Protein AF-A0A932DZ98-F1 (afdb_monomer_lite)

Structure (mmCIF, N/CA/C/O backbone):
data_AF-A0A932DZ98-F1
#
_entry.id   AF-A0A932DZ98-F1
#
loop_
_atom_site.group_PDB
_atom_site.id
_atom_site.type_symbol
_atom_site.label_atom_id
_atom_site.label_alt_id
_atom_site.label_comp_id
_atom_site.label_asym_id
_atom_site.label_entity_id
_atom_site.label_seq_id
_atom_site.pdbx_PDB_ins_code
_atom_site.Cartn_x
_atom_site.Cartn_y
_atom_site.Cartn_z
_atom_site.occupancy
_atom_site.B_iso_or_equiv
_atom_site.auth_seq_id
_atom_site.auth_comp_id
_atom_site.auth_asym_id
_atom_site.auth_atom_id
_atom_site.pdbx_PDB_model_num
ATOM 1 N N . MET A 1 1 ? -4.186 20.242 -14.642 1.00 55.38 1 MET A N 1
ATOM 2 C CA . MET A 1 1 ? -4.929 19.102 -14.067 1.00 55.38 1 MET A CA 1
ATOM 3 C C . MET A 1 1 ? -5.290 19.454 -12.633 1.00 55.38 1 MET A C 1
ATOM 5 O O . MET A 1 1 ? -4.523 20.169 -12.002 1.00 55.38 1 MET A O 1
ATOM 9 N N . VAL A 1 2 ? -6.478 19.075 -12.156 1.00 59.44 2 VAL A N 1
ATOM 10 C CA . VAL A 1 2 ? -6.913 19.360 -10.776 1.00 59.44 2 VAL A CA 1
ATOM 11 C C . VAL A 1 2 ? -6.558 18.141 -9.935 1.00 59.44 2 VAL A C 1
ATOM 13 O O . VAL A 1 2 ? -7.078 17.061 -10.200 1.00 59.44 2 VAL A O 1
ATOM 16 N N . ALA A 1 3 ? -5.660 18.300 -8.962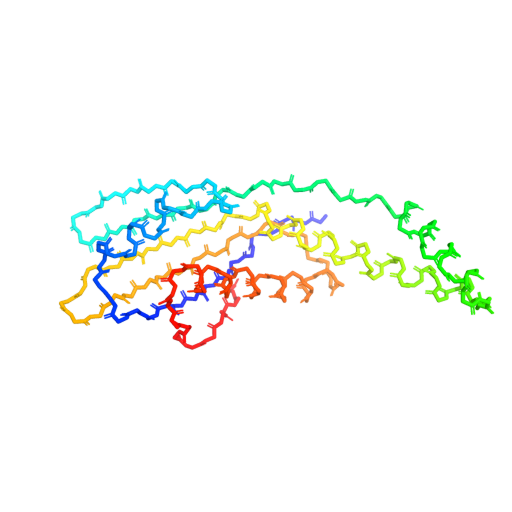 1.00 69.75 3 ALA A N 1
ATOM 17 C CA . ALA A 1 3 ? -5.375 17.243 -7.998 1.00 69.75 3 ALA A CA 1
ATOM 18 C C . ALA A 1 3 ? -6.657 16.921 -7.219 1.00 69.75 3 ALA A C 1
ATOM 20 O O . ALA A 1 3 ? -7.321 17.831 -6.712 1.00 69.75 3 ALA A O 1
ATOM 21 N N . LYS A 1 4 ? -7.012 15.638 -7.136 1.00 81.81 4 LYS A N 1
ATOM 22 C CA . LYS A 1 4 ? -8.142 15.170 -6.334 1.00 81.81 4 LYS A CA 1
ATOM 23 C C . LYS A 1 4 ? -7.631 14.293 -5.204 1.00 81.81 4 LYS A C 1
ATOM 25 O O . LYS A 1 4 ? -6.626 13.591 -5.328 1.00 81.81 4 LYS A O 1
ATOM 30 N N . TYR A 1 5 ? -8.338 14.363 -4.085 1.00 86.62 5 TYR A N 1
ATOM 31 C CA . TYR A 1 5 ? -8.145 13.412 -3.007 1.00 86.62 5 TYR A CA 1
ATOM 32 C C . TYR A 1 5 ? -8.886 12.136 -3.359 1.00 86.62 5 TYR A C 1
ATOM 34 O O . TYR A 1 5 ? -10.079 12.177 -3.654 1.00 86.62 5 TYR A O 1
ATOM 42 N N . GLN A 1 6 ? -8.164 11.025 -3.320 1.00 92.00 6 GLN A N 1
ATOM 43 C CA . GLN A 1 6 ? -8.731 9.702 -3.479 1.00 92.00 6 GLN A CA 1
ATOM 44 C C . GLN A 1 6 ? -8.698 8.995 -2.127 1.00 92.00 6 GLN A C 1
ATOM 46 O O . GLN A 1 6 ? -7.640 8.866 -1.507 1.00 92.00 6 GLN A O 1
ATOM 51 N N . GLU A 1 7 ? -9.865 8.550 -1.668 1.00 94.69 7 GLU A N 1
ATOM 52 C CA . GLU A 1 7 ? -9.998 7.815 -0.414 1.00 94.69 7 GLU A CA 1
ATOM 53 C C . GLU A 1 7 ? -10.138 6.315 -0.668 1.00 94.69 7 GLU A C 1
ATOM 55 O O . GLU A 1 7 ? -10.876 5.886 -1.558 1.00 94.69 7 GLU A O 1
ATOM 60 N N . TYR A 1 8 ? -9.466 5.526 0.168 1.00 96.12 8 TYR A N 1
ATOM 61 C CA . TYR A 1 8 ? -9.605 4.078 0.253 1.00 96.12 8 TYR A CA 1
ATOM 62 C C . TYR A 1 8 ? -9.982 3.704 1.676 1.00 96.12 8 TYR A C 1
ATOM 64 O O . TYR A 1 8 ? -9.335 4.142 2.632 1.00 96.12 8 TYR A O 1
ATOM 72 N N . LYS A 1 9 ? -11.022 2.887 1.829 1.00 96.88 9 LYS A N 1
ATOM 73 C CA . LYS A 1 9 ? -11.530 2.463 3.135 1.00 96.88 9 LYS A CA 1
ATOM 74 C C . LYS A 1 9 ? -11.559 0.951 3.243 1.00 96.88 9 LYS A C 1
ATOM 76 O O . LYS A 1 9 ? -11.895 0.252 2.290 1.00 96.88 9 LYS A O 1
ATOM 81 N N . ALA A 1 10 ? -11.235 0.460 4.431 1.00 97.50 10 ALA A N 1
ATOM 82 C CA . ALA A 1 10 ? -11.304 -0.951 4.770 1.00 97.50 10 ALA A CA 1
ATOM 83 C C . ALA A 1 10 ? -11.743 -1.137 6.221 1.00 97.50 10 ALA A C 1
ATOM 85 O O . ALA A 1 10 ? -11.482 -0.291 7.078 1.00 97.50 10 ALA A O 1
ATOM 86 N N . SER A 1 11 ? -12.390 -2.266 6.497 1.00 96.00 11 SER A N 1
ATOM 87 C CA . SER A 1 11 ? -12.660 -2.715 7.863 1.00 96.00 11 SER A CA 1
ATOM 88 C C . SER A 1 11 ? -11.774 -3.913 8.169 1.00 96.00 11 SER A C 1
ATOM 90 O O . SER A 1 11 ? -11.619 -4.800 7.333 1.00 96.00 11 SER A O 1
ATOM 92 N N . LEU A 1 12 ? -11.180 -3.930 9.356 1.00 95.25 12 LEU A N 1
ATOM 93 C CA . LEU A 1 12 ? -10.369 -5.028 9.860 1.00 95.25 12 LEU A CA 1
ATOM 94 C C . LEU A 1 12 ? -11.046 -5.635 11.086 1.00 95.25 12 LEU A C 1
ATOM 96 O O . LEU A 1 12 ? -11.555 -4.906 11.942 1.00 95.25 12 LEU A O 1
ATOM 100 N N . LYS A 1 13 ? -11.005 -6.962 11.192 1.00 93.62 13 LYS A N 1
ATOM 101 C CA . LYS A 1 13 ? -11.494 -7.731 12.338 1.00 93.62 13 LYS A CA 1
ATOM 102 C C . LYS A 1 13 ? -10.344 -8.429 13.043 1.00 93.62 13 LYS A C 1
ATOM 104 O O . LYS A 1 13 ? -9.521 -9.100 12.423 1.00 93.62 13 LYS A O 1
ATOM 109 N N . GLY A 1 14 ? -10.310 -8.264 14.353 1.00 91.81 14 GLY A N 1
ATOM 110 C CA . GLY A 1 14 ? -9.324 -8.839 15.241 1.00 91.81 14 GLY A CA 1
ATOM 111 C C . GLY A 1 14 ? -9.982 -9.635 16.360 1.00 91.81 14 GLY A C 1
ATOM 112 O O . GLY A 1 14 ? -11.004 -9.219 16.897 1.00 91.81 14 GLY A O 1
ATOM 113 N N . VAL A 1 15 ? -9.367 -10.762 16.716 1.00 91.38 15 VAL A N 1
ATOM 114 C CA . VAL A 1 15 ? -9.825 -11.661 17.791 1.00 91.38 15 VAL A CA 1
ATOM 115 C C . VAL A 1 15 ? -9.190 -11.349 19.150 1.00 91.38 15 VAL A C 1
ATOM 117 O O . VAL A 1 15 ? -9.494 -12.007 20.137 1.00 91.38 15 VAL A O 1
ATOM 120 N N . ASN A 1 16 ? -8.263 -10.387 19.205 1.00 90.38 16 ASN A N 1
ATOM 121 C CA . ASN A 1 16 ? -7.593 -9.986 20.444 1.00 90.38 16 ASN A CA 1
ATOM 122 C C . ASN A 1 16 ? -8.225 -8.716 21.033 1.00 90.38 16 ASN A C 1
ATOM 124 O O . ASN A 1 16 ? -9.045 -8.048 20.394 1.00 90.38 16 ASN A O 1
ATOM 128 N N . SER A 1 17 ? -7.818 -8.369 22.255 1.00 88.31 17 SER A N 1
ATOM 129 C CA . SER A 1 17 ? -8.254 -7.135 22.907 1.00 88.31 17 SER A CA 1
ATOM 130 C C . SER A 1 17 ? -7.641 -5.896 22.251 1.00 88.31 17 SER A C 1
ATOM 132 O O . SER A 1 17 ? -6.630 -5.968 21.545 1.00 88.31 17 SER A O 1
ATOM 134 N N . VAL A 1 18 ? -8.221 -4.730 22.522 1.00 87.88 18 VAL A N 1
ATOM 135 C CA . VAL A 1 18 ? -7.690 -3.457 22.025 1.00 87.88 18 VAL A CA 1
ATOM 136 C C . VAL A 1 18 ? -6.282 -3.197 22.571 1.00 87.88 18 VAL A C 1
ATOM 138 O O . VAL A 1 18 ? -5.414 -2.765 21.819 1.00 87.88 18 VAL A O 1
ATOM 141 N N . GLU A 1 19 ? -6.007 -3.534 23.832 1.00 87.81 19 GLU A N 1
ATOM 142 C CA . GLU A 1 19 ? -4.692 -3.367 24.470 1.00 87.81 19 GLU A CA 1
ATOM 143 C C . GLU A 1 19 ? -3.596 -4.161 23.750 1.00 87.81 19 GLU A C 1
ATOM 145 O O . GLU A 1 19 ? -2.478 -3.666 23.586 1.00 87.81 19 GLU A O 1
ATOM 150 N N . TYR A 1 20 ? -3.917 -5.366 23.264 1.00 90.88 20 TYR A N 1
ATOM 151 C CA . TYR A 1 20 ? -3.003 -6.143 22.427 1.00 90.88 20 TYR A CA 1
ATOM 152 C C . TYR A 1 20 ? -2.621 -5.368 21.158 1.00 90.88 20 TYR A C 1
ATOM 154 O O . TYR A 1 20 ? -1.438 -5.274 20.819 1.00 90.88 20 TYR A O 1
ATOM 162 N N . TYR A 1 21 ? -3.607 -4.784 20.472 1.00 91.12 21 TYR A N 1
ATOM 163 C CA . TYR A 1 21 ? -3.376 -4.037 19.236 1.00 91.12 21 TYR A CA 1
ATOM 164 C C . TYR A 1 21 ? -2.656 -2.703 19.474 1.00 91.12 21 TYR A C 1
ATOM 166 O O . TYR A 1 21 ? -1.802 -2.335 18.670 1.00 91.12 21 TYR A O 1
ATOM 174 N N . ILE A 1 22 ? -2.905 -2.021 20.598 1.00 89.25 22 ILE A N 1
ATOM 175 C CA . ILE A 1 22 ? -2.113 -0.850 21.017 1.00 89.25 22 ILE A CA 1
ATOM 176 C C . ILE A 1 22 ? -0.639 -1.234 21.144 1.00 89.25 22 ILE A C 1
ATOM 178 O O . ILE A 1 22 ? 0.223 -0.570 20.574 1.00 89.25 22 ILE A O 1
ATOM 182 N N . ASN A 1 23 ? -0.341 -2.320 21.861 1.00 90.69 23 ASN A N 1
ATOM 183 C CA . ASN A 1 23 ? 1.037 -2.757 22.064 1.00 90.69 23 ASN A CA 1
ATOM 184 C C . ASN A 1 23 ? 1.701 -3.152 20.730 1.00 90.69 23 ASN A C 1
ATOM 186 O O . ASN A 1 23 ? 2.861 -2.828 20.472 1.00 90.69 23 ASN A O 1
ATOM 190 N N . LYS A 1 24 ? 0.945 -3.781 19.818 1.00 91.75 24 LYS A N 1
ATOM 191 C CA . LYS A 1 24 ? 1.403 -4.040 18.444 1.00 91.75 24 LYS A CA 1
ATOM 192 C C . LYS A 1 24 ? 1.747 -2.761 17.683 1.00 91.75 24 LYS A C 1
ATOM 194 O O . LYS A 1 24 ? 2.802 -2.716 17.062 1.00 91.75 24 LYS A O 1
ATOM 199 N N . LEU A 1 25 ? 0.908 -1.728 17.758 1.00 90.62 25 LEU A N 1
ATOM 200 C CA . LEU A 1 25 ? 1.193 -0.430 17.138 1.00 90.62 25 LEU A CA 1
ATOM 201 C C . LEU A 1 25 ? 2.430 0.237 17.757 1.00 90.62 25 LEU A C 1
ATOM 203 O O . LEU A 1 25 ? 3.276 0.742 17.030 1.00 90.62 25 LEU A O 1
ATOM 207 N N . GLN A 1 26 ? 2.591 0.191 19.081 1.00 88.94 26 GLN A N 1
ATOM 208 C CA . GLN A 1 26 ? 3.745 0.786 19.775 1.00 88.94 26 GLN A CA 1
ATOM 209 C C . GLN A 1 26 ? 5.074 0.094 19.462 1.00 88.94 26 GLN A C 1
ATOM 211 O O . GLN A 1 26 ? 6.127 0.725 19.516 1.00 88.94 26 GLN A O 1
ATOM 216 N N . THR A 1 27 ? 5.032 -1.203 19.155 1.00 89.44 27 THR A N 1
ATOM 217 C CA . THR A 1 27 ? 6.218 -2.014 18.839 1.00 89.44 27 THR A CA 1
ATOM 218 C C . THR A 1 27 ? 6.490 -2.127 17.339 1.00 89.44 27 THR A C 1
ATOM 220 O O . THR A 1 27 ? 7.474 -2.752 16.937 1.00 89.44 27 THR A O 1
ATOM 223 N N . TYR A 1 28 ? 5.652 -1.520 16.496 1.00 87.88 28 TYR A N 1
ATOM 224 C CA . TYR A 1 28 ? 5.828 -1.539 15.053 1.00 87.88 28 TYR A CA 1
ATOM 225 C C . TYR A 1 28 ? 6.956 -0.591 14.628 1.00 87.88 28 TYR A C 1
ATOM 227 O O . TYR A 1 28 ? 6.868 0.622 14.788 1.00 87.88 28 TYR A O 1
ATOM 235 N N . SER A 1 29 ? 8.028 -1.150 14.066 1.00 84.88 29 SER A N 1
ATOM 236 C CA . SER A 1 29 ? 9.227 -0.399 13.671 1.00 84.88 29 SER A CA 1
ATOM 237 C C . SER A 1 29 ? 9.213 0.103 12.225 1.00 84.88 29 SER A C 1
ATOM 239 O O . SER A 1 29 ? 10.098 0.866 11.843 1.00 84.88 29 SER A O 1
ATOM 241 N N . GLY A 1 30 ? 8.241 -0.322 11.412 1.00 83.56 30 GLY A N 1
ATOM 242 C CA . GLY A 1 30 ? 8.170 0.046 9.993 1.00 83.56 30 GLY A CA 1
ATOM 243 C C . GLY A 1 30 ? 7.780 1.506 9.752 1.00 83.56 30 GLY A C 1
ATOM 244 O O . GLY A 1 30 ? 8.104 2.057 8.702 1.00 83.56 30 GLY A O 1
ATOM 245 N N . SER A 1 31 ? 7.133 2.133 10.735 1.00 86.75 31 SER A N 1
ATOM 246 C CA . SER A 1 31 ? 6.541 3.465 10.613 1.00 86.75 31 SER A CA 1
ATOM 247 C C . SER A 1 31 ? 6.545 4.183 11.949 1.00 86.75 31 SER A C 1
ATOM 249 O O . SER A 1 31 ? 6.466 3.559 13.007 1.00 86.75 31 SER A O 1
ATOM 251 N N . LYS A 1 32 ? 6.536 5.514 11.911 1.00 90.50 32 LYS A N 1
ATOM 252 C CA . LYS A 1 32 ? 6.163 6.301 13.084 1.00 90.50 32 LYS A CA 1
ATOM 253 C C . LYS A 1 32 ? 4.644 6.262 13.215 1.00 90.50 32 LYS A C 1
ATOM 255 O O . LYS A 1 32 ? 3.944 6.607 12.269 1.00 90.50 32 LYS A O 1
ATOM 260 N N . ILE A 1 33 ? 4.136 5.888 14.384 1.00 92.62 33 ILE A N 1
ATOM 261 C CA . ILE A 1 33 ? 2.695 5.850 14.641 1.00 92.62 33 ILE A CA 1
ATOM 262 C C . ILE A 1 33 ? 2.334 6.901 15.690 1.00 92.62 33 ILE A C 1
ATOM 264 O O . ILE A 1 33 ? 2.899 6.925 16.783 1.00 92.62 33 ILE A O 1
ATOM 268 N N . ILE A 1 34 ? 1.398 7.784 15.345 1.00 93.06 34 ILE A N 1
ATOM 269 C CA . ILE A 1 34 ? 0.762 8.716 16.284 1.00 93.06 34 ILE A CA 1
ATOM 270 C C . ILE A 1 34 ? -0.531 8.061 16.751 1.00 93.06 34 ILE A C 1
ATOM 272 O O . ILE A 1 34 ? -1.283 7.562 15.918 1.00 93.06 34 ILE A O 1
ATOM 276 N N . MET A 1 35 ? -0.784 8.050 18.059 1.00 93.44 35 MET A N 1
ATOM 277 C CA . MET A 1 35 ? -2.010 7.495 18.631 1.00 93.44 35 MET A CA 1
ATOM 278 C C . MET A 1 35 ? -2.664 8.487 19.578 1.00 93.44 35 MET A C 1
ATOM 280 O O . MET A 1 35 ? -1.982 9.130 20.376 1.00 93.44 35 MET A O 1
ATOM 284 N N . GLU A 1 36 ? -3.988 8.534 19.531 1.00 92.25 36 GLU A N 1
ATOM 285 C CA . GLU A 1 36 ? -4.826 9.317 20.429 1.00 92.25 36 GLU A CA 1
ATOM 286 C C . GLU A 1 36 ? -5.876 8.384 21.035 1.00 92.25 36 GLU A C 1
ATOM 288 O O . GLU A 1 36 ? -6.641 7.728 20.321 1.00 92.25 36 GLU A O 1
ATOM 293 N N . ASN A 1 37 ? -5.874 8.289 22.364 1.00 86.81 37 ASN A N 1
ATOM 294 C CA . ASN A 1 37 ? -6.847 7.494 23.101 1.00 86.81 37 ASN A CA 1
ATOM 295 C C . ASN A 1 37 ? -8.074 8.355 23.405 1.00 86.81 37 ASN A C 1
ATOM 297 O O . ASN A 1 37 ? -7.959 9.383 24.070 1.00 86.81 37 ASN A O 1
ATOM 301 N N . GLU A 1 38 ? -9.237 7.894 22.966 1.00 85.62 38 GLU A N 1
ATOM 302 C CA . GLU A 1 38 ? -10.543 8.427 23.343 1.00 85.62 38 GLU A CA 1
ATOM 303 C C . GLU A 1 38 ? -11.265 7.409 24.247 1.00 85.62 38 GLU A C 1
ATOM 305 O O . GLU A 1 38 ? -10.809 6.276 24.436 1.00 85.62 38 GLU A O 1
ATOM 310 N N . GLU A 1 39 ? -12.392 7.812 24.836 1.00 80.81 39 GLU A N 1
ATOM 311 C CA . GLU A 1 39 ? -13.131 7.022 25.834 1.00 80.81 39 GLU A CA 1
ATOM 312 C C . GLU A 1 39 ? -13.460 5.603 25.306 1.00 80.81 39 GLU A C 1
ATOM 314 O O . GLU A 1 39 ? -13.037 4.593 25.888 1.00 80.81 39 GLU A O 1
ATOM 319 N N . ASP A 1 40 ? -14.036 5.530 24.100 1.00 83.69 40 ASP A N 1
ATOM 320 C CA . ASP A 1 40 ? -14.524 4.284 23.482 1.00 83.69 40 ASP A CA 1
ATOM 321 C C . ASP A 1 40 ? -13.707 3.801 22.274 1.00 83.69 40 ASP A C 1
ATOM 323 O O . ASP A 1 40 ? -13.992 2.753 21.676 1.00 83.69 40 ASP A O 1
ATOM 327 N N . CYS A 1 41 ? -12.698 4.566 21.859 1.00 87.31 41 CYS A N 1
ATOM 328 C CA . CYS A 1 41 ? -11.941 4.254 20.657 1.00 87.31 41 CYS A CA 1
ATOM 329 C C . CYS A 1 41 ? -10.504 4.763 20.697 1.00 87.31 41 CYS A C 1
ATOM 331 O O . CYS A 1 41 ? -10.111 5.547 21.555 1.00 87.31 41 CYS A O 1
ATOM 333 N N . ILE A 1 42 ? -9.710 4.277 19.751 1.00 91.00 42 ILE A N 1
ATOM 334 C CA . ILE A 1 42 ? -8.319 4.670 19.570 1.00 91.00 42 ILE A CA 1
ATOM 335 C C . ILE A 1 42 ? -8.154 5.108 18.133 1.00 91.00 42 ILE A C 1
ATOM 337 O O . ILE A 1 42 ? -8.424 4.336 17.205 1.00 91.00 42 ILE A O 1
ATOM 341 N N . ARG A 1 43 ? -7.700 6.344 17.960 1.00 94.31 43 ARG A N 1
ATOM 342 C CA . ARG A 1 43 ? -7.257 6.853 16.668 1.00 94.31 43 ARG A CA 1
ATOM 343 C C . ARG A 1 43 ? -5.774 6.599 16.530 1.00 94.31 43 ARG A C 1
ATOM 345 O O . ARG A 1 43 ? -5.014 6.778 17.478 1.00 94.31 43 ARG A O 1
ATOM 352 N N . PHE A 1 44 ? -5.364 6.200 15.340 1.00 94.25 44 PHE A N 1
ATOM 353 C CA . PHE A 1 44 ? -3.956 6.081 15.006 1.00 94.25 44 PHE A CA 1
ATOM 354 C C . PHE A 1 44 ? -3.695 6.555 13.586 1.00 94.25 44 PHE A C 1
ATOM 356 O O . PHE A 1 44 ? -4.559 6.470 12.713 1.00 94.25 44 PHE A O 1
ATOM 363 N N . GLN A 1 45 ? -2.481 7.037 13.358 1.00 94.94 45 GLN A N 1
ATOM 364 C CA . GLN A 1 45 ? -2.002 7.470 12.056 1.00 94.94 45 GLN A CA 1
ATOM 365 C C . GLN A 1 45 ? -0.593 6.933 11.824 1.00 94.94 45 GLN A C 1
ATOM 367 O O . GLN A 1 45 ? 0.276 7.076 12.685 1.00 94.94 45 GLN A O 1
ATOM 372 N N . PHE A 1 46 ? -0.379 6.342 10.651 1.00 92.88 46 PHE A N 1
ATOM 373 C CA . PHE A 1 46 ? 0.929 5.903 10.182 1.00 92.88 46 PHE A CA 1
ATOM 374 C C . PHE A 1 46 ? 1.622 7.050 9.445 1.00 92.88 46 PHE A C 1
ATOM 3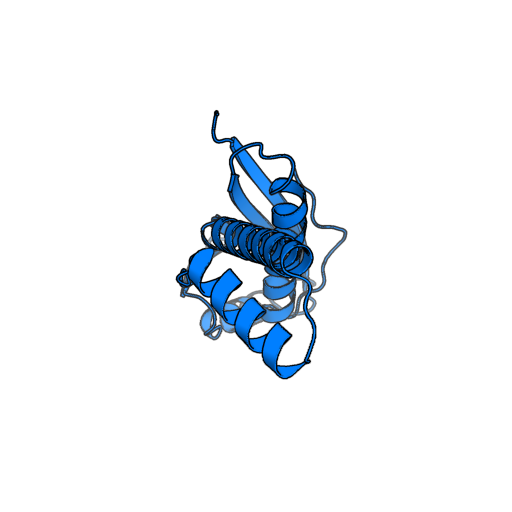76 O O . PHE A 1 46 ? 1.033 7.707 8.584 1.00 92.88 46 PHE A O 1
ATOM 383 N N . ILE A 1 47 ? 2.881 7.283 9.799 1.00 88.38 47 ILE A N 1
ATOM 384 C CA . ILE A 1 47 ? 3.798 8.190 9.118 1.00 88.38 47 ILE A CA 1
ATOM 385 C C . ILE A 1 47 ? 4.987 7.352 8.669 1.00 88.38 47 ILE A C 1
ATOM 387 O O . ILE A 1 47 ? 5.830 6.949 9.479 1.00 88.38 47 ILE A O 1
ATOM 391 N N . ASP A 1 48 ? 5.040 7.103 7.368 1.00 84.38 48 ASP A N 1
ATOM 392 C CA . ASP A 1 48 ? 6.049 6.243 6.769 1.00 84.38 48 ASP A CA 1
ATOM 393 C C . ASP A 1 48 ? 7.234 7.066 6.266 1.00 84.38 48 ASP A C 1
ATOM 395 O O . ASP A 1 48 ? 7.068 8.217 5.848 1.00 84.38 48 ASP A O 1
ATOM 399 N N . PRO A 1 49 ? 8.449 6.498 6.286 1.00 82.25 49 PRO A N 1
ATOM 400 C CA . PRO A 1 49 ? 9.579 7.130 5.632 1.00 82.25 49 PRO A CA 1
ATOM 401 C C . PRO A 1 49 ? 9.340 7.187 4.117 1.00 82.25 49 PRO A C 1
ATOM 403 O O . PRO A 1 49 ? 9.110 6.164 3.470 1.00 82.25 49 PRO A O 1
ATOM 406 N N . ILE A 1 50 ? 9.450 8.383 3.538 1.00 80.06 50 ILE A N 1
ATOM 407 C CA . ILE A 1 50 ? 9.379 8.567 2.086 1.00 80.06 50 ILE A CA 1
ATOM 408 C C . ILE A 1 50 ? 10.716 8.124 1.490 1.00 80.06 50 ILE A C 1
ATOM 410 O O . ILE A 1 50 ? 11.770 8.691 1.791 1.00 80.06 50 ILE A O 1
ATOM 414 N N . LYS A 1 51 ? 10.683 7.086 0.652 1.00 78.62 51 LYS A N 1
ATOM 415 C CA . LYS A 1 51 ? 11.860 6.622 -0.087 1.00 78.62 51 LYS A CA 1
ATOM 416 C C . LYS A 1 51 ? 12.069 7.499 -1.318 1.00 78.62 51 LYS A C 1
ATOM 418 O O . LYS A 1 51 ? 11.113 7.845 -2.005 1.00 78.62 51 LYS A O 1
ATOM 423 N N . LYS A 1 52 ? 13.329 7.820 -1.619 1.00 82.69 52 LYS A N 1
ATOM 424 C CA . LYS A 1 52 ? 13.689 8.465 -2.885 1.00 82.69 52 LYS A CA 1
ATOM 425 C C . LYS A 1 52 ? 13.464 7.469 -4.024 1.00 82.69 52 LYS A C 1
ATOM 427 O O . LYS A 1 52 ? 14.013 6.368 -3.977 1.00 82.69 52 LYS A O 1
ATOM 432 N N . ILE A 1 53 ? 12.693 7.870 -5.028 1.00 87.94 53 ILE A N 1
ATOM 433 C CA . ILE A 1 53 ? 12.535 7.099 -6.261 1.00 87.94 53 ILE A CA 1
ATOM 434 C C . ILE A 1 53 ? 13.721 7.356 -7.210 1.00 87.94 53 ILE A C 1
ATOM 436 O O . ILE A 1 53 ? 14.197 8.498 -7.274 1.00 87.94 53 ILE A O 1
ATOM 440 N N . PRO A 1 54 ? 14.232 6.324 -7.906 1.00 89.69 54 PRO A N 1
ATOM 441 C CA . PRO A 1 54 ? 15.187 6.505 -8.997 1.00 89.69 54 PRO A CA 1
ATOM 442 C C . PRO A 1 54 ? 14.564 7.335 -10.122 1.00 89.69 54 PRO A C 1
ATOM 444 O O . PRO A 1 54 ? 13.348 7.287 -10.324 1.00 89.69 54 PRO A O 1
ATOM 447 N N . ASP A 1 55 ? 15.379 8.081 -10.864 1.00 91.88 55 ASP A N 1
ATOM 448 C CA . ASP A 1 55 ? 14.880 8.740 -12.072 1.00 91.88 55 ASP A CA 1
ATOM 449 C C . ASP A 1 55 ? 14.762 7.750 -13.250 1.00 91.88 55 ASP A C 1
ATOM 451 O O . ASP A 1 55 ? 15.342 6.661 -13.244 1.00 91.88 55 ASP A O 1
ATOM 455 N N . LEU A 1 56 ? 13.994 8.117 -14.282 1.00 93.31 56 LEU A N 1
ATOM 456 C CA . LEU A 1 56 ? 13.763 7.247 -15.443 1.00 93.31 56 LEU A CA 1
ATOM 457 C C . LEU A 1 56 ? 15.072 6.855 -16.148 1.00 93.31 56 LEU A C 1
ATOM 459 O O . LEU A 1 56 ? 15.183 5.742 -16.654 1.00 93.31 56 LEU A O 1
ATOM 463 N N . SER A 1 57 ? 16.070 7.739 -16.164 1.00 94.25 57 SER A N 1
ATOM 464 C CA . SER A 1 57 ? 17.345 7.479 -16.834 1.00 94.25 57 SER A CA 1
ATOM 465 C C . SER A 1 57 ? 18.207 6.471 -16.071 1.00 94.25 57 SER A C 1
ATOM 467 O O . SER A 1 57 ? 18.856 5.623 -16.687 1.00 94.25 57 SER A O 1
ATOM 469 N N . GLU A 1 58 ? 18.163 6.504 -14.736 1.00 94.00 58 GLU A N 1
ATOM 470 C CA . GLU A 1 58 ? 18.764 5.499 -13.860 1.00 94.00 58 GLU A CA 1
ATOM 471 C C . GLU A 1 58 ? 18.108 4.130 -14.099 1.00 94.00 58 GLU A C 1
ATOM 473 O O . GLU A 1 58 ? 18.810 3.137 -14.311 1.00 94.00 58 GLU A O 1
ATOM 478 N N . ILE A 1 59 ? 16.772 4.088 -14.175 1.00 94.88 59 ILE A N 1
ATOM 479 C CA . ILE A 1 59 ? 16.004 2.863 -14.457 1.00 94.88 59 ILE A CA 1
ATOM 480 C C . IL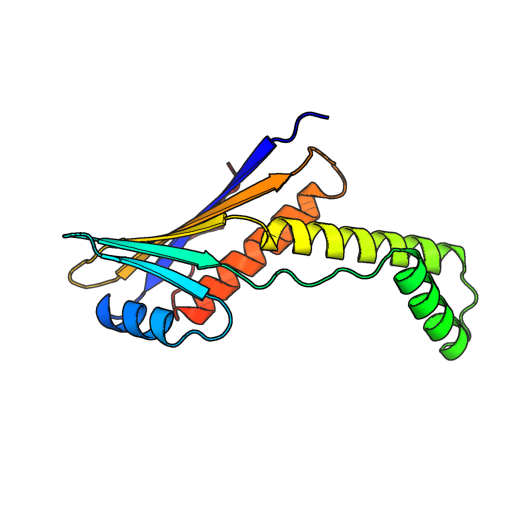E A 1 59 ? 16.354 2.301 -15.847 1.00 94.88 59 ILE A C 1
ATOM 482 O O . ILE A 1 59 ? 16.676 1.117 -15.976 1.00 94.88 59 ILE A O 1
ATOM 486 N N . GLU A 1 60 ? 16.336 3.134 -16.893 1.00 95.12 60 GLU A N 1
ATOM 487 C CA . GLU A 1 60 ? 16.692 2.727 -18.260 1.00 95.12 60 GLU A CA 1
ATOM 488 C C . GLU A 1 60 ? 18.129 2.201 -18.349 1.00 95.12 60 GLU A C 1
ATOM 490 O O . GLU A 1 60 ? 18.387 1.193 -19.019 1.00 95.12 60 GLU A O 1
ATOM 495 N N . SER A 1 61 ? 19.072 2.855 -17.666 1.00 94.94 61 SER A N 1
ATOM 496 C CA . SER A 1 61 ? 20.478 2.446 -1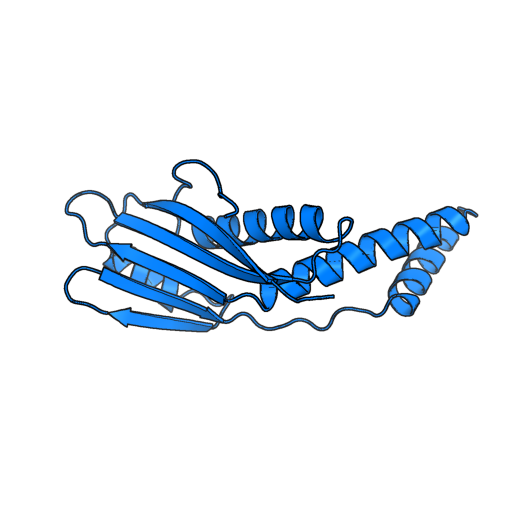7.615 1.00 94.94 61 SER A CA 1
ATOM 497 C C . SER A 1 61 ? 20.635 1.057 -16.987 1.00 94.94 61 SER A C 1
ATOM 499 O O . SER A 1 61 ? 21.306 0.184 -17.555 1.00 94.94 61 SER A O 1
ATOM 501 N N . ASP A 1 62 ? 19.955 0.809 -15.866 1.00 93.94 62 ASP A N 1
ATOM 502 C CA . ASP A 1 62 ? 19.988 -0.474 -15.165 1.00 93.94 62 ASP A CA 1
ATOM 503 C C . ASP A 1 62 ? 19.397 -1.614 -16.004 1.00 93.94 62 ASP A C 1
ATOM 505 O O . ASP A 1 62 ? 19.990 -2.697 -16.104 1.00 93.94 62 ASP A O 1
ATOM 509 N N . ILE A 1 63 ? 18.260 -1.377 -16.661 1.00 94.38 63 ILE A N 1
ATOM 510 C CA . ILE A 1 63 ? 17.633 -2.371 -17.543 1.00 94.38 63 ILE A CA 1
ATOM 511 C C . ILE A 1 63 ? 18.505 -2.605 -18.781 1.00 94.38 63 ILE A C 1
ATOM 513 O O . ILE A 1 63 ? 18.718 -3.754 -19.169 1.00 94.38 63 ILE A O 1
ATOM 517 N N . THR A 1 64 ? 19.083 -1.551 -19.366 1.00 94.81 64 THR A N 1
ATOM 518 C CA . THR A 1 64 ? 20.011 -1.663 -20.503 1.00 94.81 64 THR A CA 1
ATOM 519 C C . THR A 1 64 ? 21.202 -2.549 -20.154 1.00 94.81 64 THR A C 1
ATOM 521 O O . THR A 1 64 ? 21.590 -3.414 -20.944 1.00 94.81 64 THR A O 1
ATOM 524 N N . LYS A 1 65 ? 21.785 -2.362 -18.964 1.00 93.38 65 LYS A N 1
ATOM 525 C CA . LYS A 1 65 ? 22.889 -3.192 -18.477 1.00 93.38 65 LYS A CA 1
ATOM 526 C C . LYS A 1 65 ? 22.470 -4.659 -18.369 1.00 93.38 65 LYS A C 1
ATOM 528 O O . LYS A 1 65 ? 23.136 -5.516 -18.944 1.00 93.38 65 LYS A O 1
ATOM 533 N N . ARG A 1 66 ? 21.323 -4.942 -17.742 1.00 91.38 66 ARG A N 1
ATOM 534 C CA . ARG A 1 66 ? 20.789 -6.311 -17.623 1.00 91.38 66 ARG A CA 1
ATOM 535 C C . ARG A 1 66 ? 20.475 -6.945 -18.980 1.00 91.38 66 ARG A C 1
ATOM 537 O O . ARG A 1 66 ? 20.772 -8.116 -19.187 1.00 91.38 66 ARG A O 1
ATOM 544 N N . SER A 1 67 ? 19.923 -6.184 -19.924 1.00 92.81 67 SER A N 1
ATOM 545 C CA . SER A 1 67 ? 19.646 -6.664 -21.285 1.00 92.81 67 SER A CA 1
ATOM 546 C C . SER A 1 67 ? 20.930 -7.090 -21.998 1.00 92.81 67 SER A C 1
ATOM 548 O O . SER A 1 67 ? 20.963 -8.142 -22.638 1.00 92.81 67 SER A O 1
ATOM 550 N N . LYS A 1 68 ? 22.013 -6.312 -21.845 1.00 91.62 68 LYS A N 1
ATOM 551 C CA . LYS A 1 68 ? 23.338 -6.667 -22.377 1.00 91.62 68 LYS A CA 1
ATOM 552 C C . LYS A 1 68 ? 23.883 -7.942 -21.736 1.00 91.62 68 LYS A C 1
ATOM 554 O O . LYS A 1 68 ? 24.363 -8.809 -22.466 1.00 91.62 68 LYS A O 1
ATOM 559 N N . ASP A 1 69 ? 23.757 -8.083 -20.417 1.00 91.88 69 ASP A N 1
ATOM 560 C CA . ASP A 1 69 ? 24.191 -9.285 -19.688 1.00 91.88 69 ASP A CA 1
ATOM 561 C C . ASP A 1 69 ? 23.443 -10.544 -20.171 1.00 91.88 69 ASP A C 1
ATOM 563 O O . ASP A 1 69 ? 24.032 -11.618 -20.301 1.00 91.88 69 ASP A O 1
ATOM 567 N N . LEU A 1 70 ? 22.163 -10.398 -20.529 1.00 92.00 70 LEU A N 1
ATOM 568 C CA . LEU A 1 70 ? 21.317 -11.459 -21.089 1.00 92.00 70 LEU A CA 1
ATOM 569 C C . LEU A 1 70 ? 21.479 -11.662 -22.606 1.00 92.00 70 LEU A C 1
ATOM 571 O O . LEU A 1 70 ? 20.833 -12.540 -23.178 1.00 92.00 70 LEU A O 1
ATOM 575 N N . LYS A 1 71 ? 22.343 -10.882 -23.271 1.00 93.00 71 LYS A N 1
ATOM 576 C CA . LYS A 1 71 ? 22.518 -10.866 -24.737 1.00 93.00 71 LYS A CA 1
ATOM 577 C C . LYS A 1 71 ? 21.214 -10.598 -25.501 1.00 93.00 71 LYS A C 1
ATOM 579 O O . LYS A 1 71 ? 21.045 -11.050 -26.633 1.00 93.00 71 LYS A O 1
ATOM 584 N N . TRP A 1 72 ? 20.298 -9.849 -24.895 1.00 90.56 72 TRP A N 1
ATOM 585 C CA . TRP A 1 72 ? 19.090 -9.359 -25.544 1.00 90.56 72 TRP A CA 1
ATOM 586 C C . TRP A 1 72 ? 19.343 -7.972 -26.125 1.00 90.56 72 TRP A C 1
ATOM 588 O O . TRP A 1 72 ? 19.854 -7.080 -25.445 1.00 90.56 72 TRP A O 1
ATOM 598 N N . ASN A 1 73 ? 18.976 -7.790 -27.393 1.00 86.56 73 ASN A N 1
ATOM 599 C CA . ASN A 1 73 ? 19.044 -6.504 -28.077 1.00 86.56 73 ASN A CA 1
ATOM 600 C C . ASN A 1 73 ? 17.632 -6.057 -28.464 1.00 86.56 73 ASN A C 1
ATOM 602 O O . ASN A 1 73 ? 17.194 -6.271 -29.592 1.00 86.56 73 ASN A O 1
ATOM 606 N N . ALA A 1 74 ? 16.915 -5.488 -27.497 1.00 89.62 74 ALA A N 1
ATOM 607 C CA . ALA A 1 74 ? 15.546 -5.009 -27.662 1.00 89.62 74 ALA A CA 1
ATOM 608 C C . ALA A 1 74 ? 15.403 -3.610 -27.028 1.00 89.62 74 ALA A C 1
ATOM 610 O O . ALA A 1 74 ? 14.845 -3.487 -25.939 1.00 89.62 74 ALA A O 1
ATOM 611 N N . PRO A 1 75 ? 15.950 -2.553 -27.658 1.00 89.56 75 PRO A N 1
ATOM 612 C CA . PRO A 1 75 ? 15.969 -1.207 -27.079 1.00 89.56 75 PRO A CA 1
ATOM 613 C C . PRO A 1 75 ? 14.569 -0.635 -26.811 1.00 89.56 75 PRO A C 1
ATOM 615 O O . PRO A 1 75 ? 14.398 0.095 -25.839 1.00 89.56 75 PRO A O 1
ATOM 618 N N . ASP A 1 76 ? 13.570 -0.988 -27.622 1.00 93.50 76 ASP A N 1
ATOM 619 C CA . ASP A 1 76 ? 12.189 -0.534 -27.416 1.00 93.50 76 ASP A CA 1
ATOM 620 C C . ASP A 1 76 ? 11.562 -1.191 -26.179 1.00 93.50 76 ASP A C 1
ATOM 622 O O . ASP A 1 76 ? 11.020 -0.495 -25.326 1.00 93.50 76 ASP A O 1
ATOM 626 N N . LEU A 1 77 ? 11.767 -2.503 -25.997 1.00 92.38 77 LEU A N 1
ATOM 627 C CA . LEU A 1 77 ? 11.318 -3.224 -24.800 1.00 92.38 77 LEU A CA 1
ATOM 628 C C . LEU A 1 77 ? 11.966 -2.672 -23.522 1.00 92.38 77 LEU A C 1
ATOM 630 O O . LEU A 1 77 ? 11.317 -2.599 -22.482 1.00 92.38 77 LEU A O 1
ATOM 634 N N . VAL A 1 78 ? 13.243 -2.275 -23.591 1.00 93.44 78 VAL A N 1
ATOM 635 C CA . VAL A 1 78 ? 13.940 -1.636 -22.463 1.00 93.44 78 VAL A CA 1
ATOM 636 C C . VAL A 1 78 ? 13.238 -0.341 -22.058 1.00 93.44 78 VAL A C 1
ATOM 638 O O . VAL A 1 78 ? 12.984 -0.150 -20.871 1.00 93.44 78 VAL A O 1
ATOM 641 N N . LYS A 1 79 ? 12.901 0.521 -23.024 1.00 93.75 79 LYS A N 1
ATOM 642 C CA . LYS A 1 79 ? 12.208 1.791 -22.762 1.00 93.75 79 LYS A CA 1
ATOM 643 C C . LYS A 1 79 ? 10.809 1.574 -22.201 1.00 93.75 79 LYS A C 1
ATOM 645 O O . LYS A 1 79 ? 10.472 2.176 -21.189 1.00 93.75 79 LYS A O 1
ATOM 650 N N . GLU A 1 80 ? 10.022 0.693 -22.817 1.00 94.81 80 GLU A N 1
ATOM 651 C CA . GLU A 1 80 ? 8.672 0.358 -22.343 1.00 94.81 80 GLU A CA 1
ATOM 652 C C . GLU A 1 80 ? 8.714 -0.164 -20.901 1.00 94.81 80 GLU A C 1
ATOM 654 O O . GLU A 1 80 ? 8.036 0.365 -20.023 1.00 94.81 80 GLU A O 1
ATOM 659 N N . THR A 1 81 ? 9.615 -1.109 -20.616 1.00 94.50 81 THR A N 1
ATOM 660 C CA . THR A 1 81 ? 9.789 -1.653 -19.260 1.00 94.50 81 THR A CA 1
ATOM 661 C C . THR A 1 81 ? 10.237 -0.577 -18.267 1.00 94.50 81 THR A C 1
ATOM 663 O O . THR A 1 81 ? 9.786 -0.564 -17.122 1.00 94.50 81 THR A O 1
ATOM 666 N N . ALA A 1 82 ? 11.127 0.333 -18.673 1.00 95.56 82 ALA A N 1
ATOM 667 C CA . ALA A 1 82 ? 11.572 1.424 -17.813 1.00 95.56 82 ALA A CA 1
ATOM 668 C C . ALA A 1 82 ? 10.427 2.380 -17.465 1.00 95.56 82 ALA A C 1
ATOM 670 O O . ALA A 1 82 ? 10.305 2.795 -16.312 1.00 95.56 82 ALA A O 1
ATOM 671 N N . MET A 1 83 ? 9.569 2.692 -18.440 1.00 94.88 83 MET A N 1
ATOM 672 C CA . MET A 1 83 ? 8.378 3.511 -18.228 1.00 94.88 83 MET A CA 1
ATOM 673 C C . MET A 1 83 ? 7.397 2.840 -17.262 1.00 94.88 83 MET A C 1
ATOM 675 O O . MET A 1 83 ? 6.947 3.500 -16.326 1.00 94.88 83 MET A O 1
ATOM 679 N N . ASP A 1 84 ? 7.129 1.543 -17.427 1.00 95.25 84 ASP A N 1
ATOM 680 C CA . ASP A 1 84 ? 6.246 0.783 -16.532 1.00 95.25 84 ASP A CA 1
ATOM 681 C C . ASP A 1 84 ? 6.774 0.759 -15.089 1.00 95.25 84 ASP A C 1
ATOM 683 O O . ASP A 1 84 ? 6.032 1.006 -14.135 1.00 95.25 84 ASP A O 1
ATOM 687 N N . ILE A 1 85 ? 8.078 0.520 -14.914 1.00 95.31 85 ILE A N 1
ATOM 688 C CA . ILE A 1 85 ? 8.727 0.538 -13.595 1.00 95.31 85 ILE A CA 1
ATOM 689 C C . ILE A 1 85 ? 8.672 1.939 -12.978 1.00 95.31 85 ILE A C 1
ATOM 691 O O . ILE A 1 85 ? 8.384 2.083 -11.790 1.00 95.31 85 ILE A O 1
ATOM 695 N N . ASN A 1 86 ? 8.917 2.979 -13.772 1.00 94.56 86 ASN A N 1
ATOM 696 C CA . ASN A 1 86 ? 8.828 4.358 -13.309 1.00 94.56 86 ASN A CA 1
ATOM 697 C C . ASN A 1 86 ? 7.395 4.721 -12.873 1.00 94.56 86 ASN A C 1
ATOM 699 O O . ASN A 1 86 ? 7.223 5.333 -11.820 1.00 94.56 86 ASN A O 1
ATOM 703 N N . LEU A 1 87 ? 6.363 4.293 -13.611 1.00 93.75 87 LEU A N 1
ATOM 704 C CA . LEU A 1 87 ? 4.963 4.459 -13.199 1.00 93.75 87 LEU A CA 1
ATOM 705 C C . LEU A 1 87 ? 4.666 3.735 -11.877 1.00 93.75 87 LEU A C 1
ATOM 707 O O . LEU A 1 87 ? 4.017 4.307 -10.999 1.00 93.75 87 LEU A O 1
ATOM 711 N N . ALA A 1 88 ? 5.182 2.516 -11.693 1.00 94.75 88 ALA A N 1
ATOM 712 C CA . ALA A 1 88 ? 5.046 1.780 -10.437 1.00 94.75 88 ALA A CA 1
ATOM 713 C C . ALA A 1 88 ? 5.702 2.511 -9.253 1.00 94.75 88 ALA A C 1
ATOM 715 O O . ALA A 1 88 ? 5.070 2.660 -8.206 1.00 94.75 88 ALA A O 1
ATOM 716 N N . TYR A 1 89 ? 6.917 3.042 -9.430 1.00 94.06 89 TYR A N 1
ATOM 717 C CA . TYR A 1 89 ? 7.586 3.849 -8.403 1.00 94.06 89 TYR A CA 1
ATOM 718 C C . TYR A 1 89 ? 6.808 5.118 -8.053 1.00 94.06 89 TYR A C 1
ATOM 720 O O . TYR A 1 89 ? 6.673 5.452 -6.875 1.00 94.06 89 TYR A O 1
ATOM 728 N N . GLN A 1 90 ? 6.266 5.816 -9.052 1.00 91.88 90 GLN A N 1
ATOM 729 C CA . GLN A 1 90 ? 5.445 7.005 -8.823 1.00 91.88 90 GLN A CA 1
ATOM 730 C C . GLN A 1 90 ? 4.162 6.672 -8.053 1.00 91.88 90 GLN A C 1
ATOM 732 O O . GLN A 1 90 ? 3.787 7.408 -7.138 1.00 91.88 90 GLN A O 1
ATOM 737 N N . ALA A 1 91 ? 3.499 5.563 -8.386 1.00 92.94 91 ALA A N 1
ATOM 738 C CA . ALA A 1 91 ? 2.300 5.115 -7.684 1.00 92.94 91 ALA A CA 1
ATOM 739 C C . ALA A 1 91 ? 2.604 4.741 -6.227 1.00 92.94 91 ALA A C 1
ATOM 741 O O . ALA A 1 91 ? 1.913 5.202 -5.316 1.00 92.94 91 ALA A O 1
ATOM 742 N N . GLU A 1 92 ? 3.665 3.960 -5.997 1.00 92.56 92 GLU A N 1
ATOM 743 C CA . GLU A 1 92 ? 4.128 3.604 -4.654 1.00 92.56 92 GLU A CA 1
ATOM 744 C C . GLU A 1 92 ? 4.436 4.861 -3.832 1.00 92.56 92 GLU A C 1
ATOM 746 O O . GLU A 1 92 ? 3.986 4.981 -2.692 1.00 92.56 92 GLU A O 1
ATOM 751 N N . GLN A 1 93 ? 5.148 5.832 -4.415 1.00 91.69 93 GLN A N 1
ATOM 752 C CA . GLN A 1 93 ? 5.456 7.092 -3.747 1.00 91.69 93 GLN A CA 1
ATOM 753 C C . GLN A 1 93 ? 4.183 7.843 -3.345 1.00 91.69 93 GLN A C 1
ATOM 755 O O . GLN A 1 93 ? 4.044 8.210 -2.180 1.00 91.69 93 GLN A O 1
ATOM 760 N N . LYS A 1 94 ? 3.228 8.024 -4.266 1.00 91.31 94 LYS A N 1
ATOM 761 C CA . LYS A 1 94 ? 1.960 8.715 -3.974 1.00 91.31 94 LYS A CA 1
ATOM 762 C C . LYS A 1 94 ? 1.167 8.039 -2.860 1.00 91.31 94 LYS A C 1
ATOM 764 O O . LYS A 1 94 ? 0.580 8.711 -2.014 1.00 91.31 94 LYS A O 1
ATOM 769 N N . VAL A 1 95 ? 1.140 6.710 -2.860 1.00 93.12 95 VAL A N 1
ATOM 770 C CA . VAL A 1 95 ? 0.474 5.918 -1.824 1.00 93.12 95 VAL A CA 1
ATOM 771 C C . VAL A 1 95 ? 1.199 6.048 -0.480 1.00 93.12 95 VAL A C 1
ATOM 773 O O . VAL A 1 95 ? 0.540 6.157 0.556 1.00 93.12 95 VAL A O 1
ATOM 776 N N . ASN A 1 96 ? 2.532 6.109 -0.491 1.00 90.62 96 ASN A N 1
ATOM 777 C CA . ASN A 1 96 ? 3.345 6.263 0.714 1.00 90.62 96 ASN A CA 1
ATOM 778 C C . ASN A 1 96 ? 3.297 7.665 1.325 1.00 90.62 96 ASN A C 1
ATOM 780 O O . ASN A 1 96 ? 3.345 7.801 2.547 1.00 90.62 96 ASN A O 1
ATOM 784 N N . GLU A 1 97 ? 3.154 8.688 0.488 1.00 91.00 97 GLU A N 1
ATOM 785 C CA . GLU A 1 97 ? 2.896 10.074 0.893 1.00 91.00 97 GLU A CA 1
ATOM 786 C C . GLU A 1 97 ? 1.456 10.281 1.393 1.00 91.00 97 GLU A C 1
ATOM 788 O O . GLU A 1 97 ? 1.161 11.271 2.064 1.00 91.00 97 GLU A O 1
ATOM 793 N N . GLY A 1 98 ? 0.556 9.343 1.084 1.00 92.12 98 GLY A N 1
ATOM 794 C CA . GLY A 1 98 ? -0.828 9.354 1.531 1.00 92.12 98 GLY A CA 1
ATOM 795 C C . GLY A 1 98 ? -0.981 9.243 3.048 1.00 92.12 98 GLY A C 1
ATOM 796 O O . GLY A 1 98 ? -0.219 8.569 3.747 1.00 92.12 98 GLY A O 1
ATOM 797 N N . ILE A 1 99 ? -2.038 9.869 3.563 1.00 93.94 99 ILE A N 1
ATOM 798 C CA . ILE A 1 99 ? -2.384 9.827 4.982 1.00 93.94 99 ILE A CA 1
ATOM 799 C C . ILE A 1 99 ? -3.105 8.514 5.264 1.00 93.94 99 ILE A C 1
ATOM 801 O O . ILE A 1 99 ? -4.253 8.328 4.860 1.00 93.94 99 ILE A O 1
ATOM 805 N N . LEU A 1 100 ? -2.436 7.613 5.979 1.00 95.94 100 LEU A N 1
ATOM 806 C CA . LEU A 1 100 ? -3.003 6.351 6.436 1.00 95.94 100 LEU A CA 1
ATOM 807 C C . LEU A 1 100 ? -3.400 6.471 7.907 1.00 95.94 100 LEU A C 1
ATOM 809 O O . LEU A 1 100 ? -2.556 6.664 8.782 1.00 95.94 100 LEU A O 1
ATOM 813 N N . SER A 1 101 ? -4.690 6.337 8.180 1.00 95.94 101 SER A N 1
ATOM 814 C CA . SER A 1 101 ? -5.269 6.474 9.513 1.00 95.94 101 SER A CA 1
ATOM 815 C C . SER A 1 101 ? -6.197 5.314 9.835 1.00 95.94 101 SER A C 1
ATOM 817 O O . SER A 1 101 ? -6.706 4.631 8.942 1.00 95.94 101 SER A O 1
ATOM 819 N N . GLY A 1 102 ? -6.442 5.093 11.119 1.00 95.06 102 GLY A N 1
ATOM 820 C CA . GLY A 1 102 ? -7.456 4.154 11.543 1.00 95.06 102 GLY A CA 1
ATOM 821 C C . GLY A 1 102 ? -8.120 4.502 12.863 1.00 95.06 102 GLY A C 1
ATOM 822 O O . GLY A 1 102 ? -7.634 5.311 13.652 1.00 95.06 102 GLY A O 1
ATOM 823 N N . LEU A 1 103 ? -9.276 3.877 13.062 1.00 94.62 103 LEU A N 1
ATOM 824 C CA . LEU A 1 103 ? -10.122 4.003 14.238 1.00 94.62 103 LEU A CA 1
ATOM 825 C C . LEU A 1 103 ? -10.449 2.603 14.756 1.00 94.62 103 LEU A C 1
ATOM 827 O O . LEU A 1 103 ? -11.216 1.878 14.117 1.00 94.62 103 LEU A O 1
ATOM 831 N N . MET A 1 104 ? -9.888 2.231 15.904 1.00 93.06 104 MET A N 1
ATOM 832 C CA . MET A 1 104 ? -10.204 0.987 16.609 1.00 93.06 104 MET A CA 1
ATOM 833 C C . MET A 1 104 ? -11.259 1.237 17.677 1.00 93.06 104 MET A C 1
ATOM 835 O O . MET A 1 104 ? -11.101 2.146 18.486 1.00 93.06 104 MET A O 1
ATOM 839 N N . ARG A 1 105 ? -12.321 0.431 17.707 1.00 87.69 105 ARG A N 1
ATOM 840 C CA . ARG A 1 105 ? -13.336 0.491 18.769 1.00 87.69 105 ARG A CA 1
ATOM 841 C C . ARG A 1 105 ? -13.154 -0.652 19.755 1.00 87.69 105 ARG A C 1
ATOM 843 O O . ARG A 1 105 ? -12.893 -1.782 19.344 1.00 87.69 105 ARG A O 1
ATOM 850 N N . LYS A 1 106 ? -13.339 -0.347 21.040 1.00 71.12 106 LYS A N 1
ATOM 851 C CA . LYS A 1 106 ? -13.433 -1.351 22.101 1.00 71.12 106 LYS A CA 1
ATOM 852 C C . LYS A 1 106 ? -14.785 -2.051 21.965 1.00 71.12 106 LYS A C 1
ATOM 854 O O . LYS A 1 106 ? -15.825 -1.405 22.059 1.00 71.12 106 LYS A O 1
ATOM 859 N N . CYS A 1 107 ? -14.785 -3.350 21.695 1.00 70.12 107 CYS A N 1
ATOM 860 C CA . CYS A 1 107 ? -15.978 -4.177 21.854 1.00 70.12 107 CYS A CA 1
ATOM 861 C C . CYS A 1 107 ? -15.622 -5.385 22.721 1.00 70.12 107 CYS A C 1
ATOM 863 O O . CYS A 1 107 ? -14.464 -5.797 22.764 1.00 70.12 107 CYS A O 1
ATOM 865 N N . GLU A 1 108 ? -16.616 -5.920 23.426 1.00 65.19 108 GLU A N 1
ATOM 866 C CA . GLU A 1 108 ? -16.420 -6.888 24.514 1.00 65.19 108 GLU A CA 1
ATOM 867 C C . GLU A 1 108 ? -15.809 -8.224 24.054 1.00 65.19 108 GLU A C 1
ATOM 869 O O . GLU A 1 108 ? -15.107 -8.864 24.830 1.00 65.19 108 GLU A O 1
ATOM 874 N N . GLU A 1 109 ? -16.012 -8.620 22.791 1.00 67.94 109 GLU A N 1
ATOM 875 C CA . GLU A 1 109 ? -15.584 -9.938 22.288 1.00 67.94 109 GLU A CA 1
ATOM 876 C C . GLU A 1 109 ? -14.660 -9.889 21.059 1.00 67.94 109 GLU A C 1
ATOM 878 O O . GLU A 1 109 ? -13.966 -10.861 20.781 1.00 67.94 109 GLU A O 1
ATOM 883 N N . ASN A 1 110 ? -14.629 -8.782 20.309 1.00 76.12 110 ASN A N 1
ATOM 884 C CA . ASN A 1 110 ? -13.818 -8.638 19.094 1.00 76.12 110 ASN A CA 1
ATOM 885 C C . ASN A 1 110 ? -13.388 -7.185 18.898 1.00 76.12 110 ASN A C 1
ATOM 887 O O . ASN A 1 110 ? -14.173 -6.268 19.121 1.00 76.12 110 ASN A O 1
ATOM 891 N N . THR A 1 111 ? -12.184 -6.956 18.378 1.00 86.38 111 THR A N 1
ATOM 892 C CA . THR A 1 111 ? -11.755 -5.603 18.002 1.00 86.38 111 THR A CA 1
ATOM 893 C C . THR A 1 111 ? -12.029 -5.369 16.525 1.00 86.38 111 THR A C 1
ATOM 895 O O . THR A 1 111 ? -11.630 -6.162 15.671 1.00 86.38 111 THR A O 1
ATOM 898 N N . THR A 1 112 ? -12.667 -4.247 16.203 1.00 91.62 112 THR A N 1
ATOM 899 C CA . THR A 1 112 ? -12.793 -3.787 14.815 1.00 91.62 112 THR A CA 1
ATOM 900 C C . THR A 1 112 ? -11.988 -2.515 14.613 1.00 91.62 112 THR A C 1
ATOM 902 O O . THR A 1 112 ? -12.003 -1.622 15.463 1.00 91.62 112 THR A O 1
ATOM 905 N N . ALA A 1 113 ? -11.287 -2.432 13.484 1.00 93.50 113 ALA A N 1
ATOM 906 C CA . ALA A 1 113 ? -10.590 -1.227 13.057 1.00 93.50 113 ALA A CA 1
ATOM 907 C C . ALA A 1 113 ? -11.147 -0.761 11.715 1.00 93.50 113 ALA A C 1
ATOM 909 O O . ALA A 1 113 ? -11.254 -1.548 10.777 1.00 93.50 113 ALA A O 1
ATOM 910 N N . LYS A 1 114 ? -11.481 0.521 11.598 1.00 95.50 114 LYS A N 1
ATOM 911 C CA . LYS A 1 114 ? -11.751 1.153 10.303 1.00 95.50 114 LYS A CA 1
ATOM 912 C C . LYS A 1 114 ? -10.485 1.844 9.840 1.00 95.50 114 LYS A C 1
ATOM 914 O O . LYS A 1 114 ? -9.999 2.711 10.555 1.00 95.50 114 LYS A O 1
ATOM 919 N N . ILE A 1 115 ? -9.973 1.474 8.675 1.00 96.81 115 ILE A N 1
ATOM 920 C CA . ILE A 1 115 ? -8.777 2.056 8.064 1.00 96.81 115 ILE A CA 1
ATOM 921 C C . ILE A 1 115 ? -9.202 2.988 6.938 1.00 96.81 115 ILE A C 1
ATOM 923 O O . ILE A 1 115 ? -10.075 2.640 6.142 1.00 96.81 115 ILE A O 1
ATOM 927 N N . THR A 1 116 ? -8.590 4.167 6.879 1.00 97.38 116 THR A N 1
ATOM 928 C CA . THR A 1 116 ? -8.740 5.127 5.784 1.00 97.38 116 THR A CA 1
ATOM 929 C C . THR A 1 116 ? -7.362 5.536 5.284 1.00 97.38 116 THR A C 1
ATOM 931 O O . THR A 1 116 ? -6.540 6.020 6.061 1.00 97.38 116 THR A O 1
ATOM 934 N N . LEU A 1 117 ? -7.121 5.347 3.990 1.00 97.00 117 LEU A N 1
ATOM 935 C CA . LEU A 1 117 ? -5.971 5.885 3.275 1.00 97.00 117 LEU A CA 1
ATOM 936 C C . LEU A 1 117 ? -6.459 6.997 2.347 1.00 97.00 117 LEU A C 1
ATOM 938 O O . LEU A 1 117 ? -7.295 6.752 1.480 1.00 97.00 117 LEU A O 1
ATOM 942 N N . THR A 1 118 ? -5.913 8.196 2.508 1.00 95.50 118 THR A N 1
ATOM 943 C CA . THR A 1 118 ? -6.198 9.343 1.643 1.00 95.50 118 THR A CA 1
ATOM 944 C C . THR A 1 118 ? -4.943 9.691 0.859 1.00 95.50 118 THR A C 1
ATOM 946 O O . THR A 1 118 ? -3.946 10.112 1.445 1.00 95.50 118 THR A O 1
ATOM 949 N N . ILE A 1 119 ? -4.988 9.531 -0.463 1.00 93.50 119 ILE A N 1
ATOM 950 C CA . ILE A 1 119 ? -3.882 9.891 -1.360 1.00 93.50 119 ILE A CA 1
ATOM 951 C C . ILE A 1 119 ? -4.248 11.138 -2.163 1.00 93.50 119 ILE A C 1
ATOM 953 O O . ILE A 1 119 ? -5.414 11.358 -2.495 1.00 93.50 119 ILE A O 1
ATOM 957 N N . MET A 1 120 ? -3.246 11.942 -2.509 1.00 89.56 120 MET A N 1
ATOM 958 C CA . MET A 1 120 ? -3.399 13.028 -3.472 1.00 89.56 120 MET A CA 1
ATOM 959 C C . MET A 1 120 ? -2.876 12.555 -4.827 1.00 89.56 120 MET A C 1
ATOM 961 O O . MET A 1 120 ? -1.680 12.305 -4.989 1.00 89.56 120 MET A O 1
ATOM 965 N N . CYS A 1 121 ? -3.766 12.427 -5.809 1.00 81.56 121 CYS A N 1
ATOM 966 C CA . CYS A 1 121 ? -3.387 11.990 -7.146 1.00 81.56 121 CYS A CA 1
ATOM 967 C C . CYS A 1 121 ? -4.006 12.895 -8.212 1.00 81.56 121 CYS A C 1
ATOM 969 O O . CYS A 1 121 ? -5.112 13.418 -8.062 1.00 81.56 121 CYS A O 1
ATOM 971 N N . GLU A 1 122 ? -3.262 13.102 -9.293 1.00 81.81 122 GLU A N 1
ATOM 972 C CA . GLU A 1 122 ? -3.831 13.641 -10.524 1.00 81.81 122 GLU A CA 1
ATOM 973 C C . GLU A 1 122 ? -4.625 12.519 -11.208 1.00 81.81 122 GLU A C 1
ATOM 975 O O . GLU A 1 122 ? -4.281 11.345 -11.056 1.00 81.81 122 GLU A O 1
ATOM 980 N N . GLU A 1 123 ? -5.692 12.858 -11.937 1.00 79.62 123 GLU A N 1
ATOM 981 C CA . GLU A 1 123 ? -6.483 11.886 -12.710 1.00 79.62 123 GLU A CA 1
ATOM 982 C C . GLU A 1 123 ? -5.715 11.427 -13.962 1.00 79.62 123 GLU A C 1
ATOM 984 O O . GLU A 1 123 ? -6.109 11.701 -15.093 1.00 79.62 123 GLU A O 1
ATOM 989 N N . ASP A 1 124 ? -4.589 10.748 -13.753 1.00 86.94 124 ASP A N 1
ATOM 990 C CA . ASP A 1 124 ? -3.828 10.079 -14.801 1.00 86.94 124 ASP A CA 1
ATOM 991 C C . 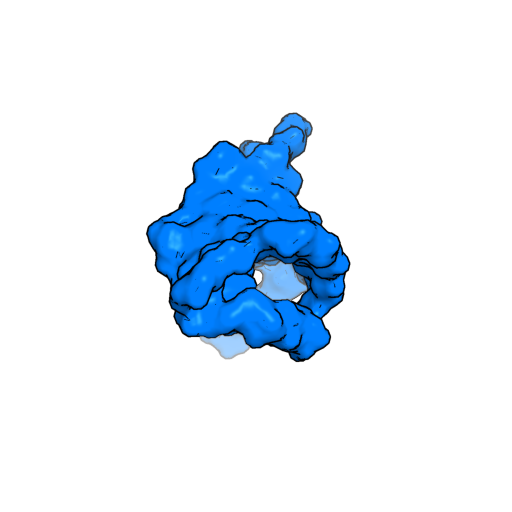ASP A 1 124 ? -4.371 8.646 -14.985 1.00 86.94 124 ASP A C 1
ATOM 993 O O . ASP A 1 124 ? -4.283 7.828 -14.060 1.00 86.94 124 ASP A O 1
ATOM 997 N N . PRO A 1 125 ? -4.938 8.309 -16.159 1.00 89.44 125 PRO A N 1
ATOM 998 C CA . PRO A 1 125 ? -5.537 7.000 -16.406 1.00 89.44 125 PRO A CA 1
ATOM 999 C C . PRO A 1 125 ? -4.532 5.839 -16.389 1.00 89.44 125 PRO A C 1
ATOM 1001 O O . PRO A 1 125 ? -4.954 4.699 -16.199 1.00 89.44 125 PRO A O 1
ATOM 1004 N N . LEU A 1 126 ? -3.234 6.096 -16.579 1.00 90.81 126 LEU A N 1
ATOM 1005 C CA . LEU A 1 126 ? -2.186 5.075 -16.501 1.00 90.81 126 LEU A CA 1
ATOM 1006 C C . LEU A 1 126 ? -1.737 4.845 -15.056 1.00 90.81 126 LEU A C 1
ATOM 1008 O O . LEU A 1 126 ? -1.485 3.711 -14.657 1.00 90.81 126 LEU A O 1
ATOM 1012 N N . LEU A 1 127 ? -1.676 5.911 -14.257 1.00 90.56 127 LEU A N 1
ATOM 1013 C CA . LEU A 1 127 ? -1.185 5.845 -12.882 1.00 90.56 127 LEU A CA 1
ATOM 1014 C C . LEU A 1 127 ? -2.252 5.353 -11.896 1.00 90.56 127 LEU A C 1
ATOM 1016 O O . LEU A 1 127 ? -1.943 4.614 -10.962 1.00 90.56 127 LEU A O 1
ATOM 1020 N N . MET A 1 128 ? -3.514 5.740 -12.098 1.00 90.50 128 MET A N 1
ATOM 1021 C CA . MET A 1 128 ? -4.604 5.465 -11.154 1.00 90.50 128 MET A CA 1
ATOM 1022 C C . MET A 1 128 ? -4.829 3.970 -10.863 1.00 90.50 128 MET A C 1
ATOM 1024 O O . MET A 1 128 ? -4.904 3.621 -9.685 1.00 90.50 128 MET A O 1
ATOM 1028 N N . PRO A 1 129 ? -4.875 3.058 -11.857 1.00 92.56 129 PRO A N 1
ATOM 1029 C CA . PRO A 1 129 ? -5.016 1.625 -11.580 1.00 92.56 129 PRO A CA 1
ATOM 1030 C C . PRO A 1 129 ? -3.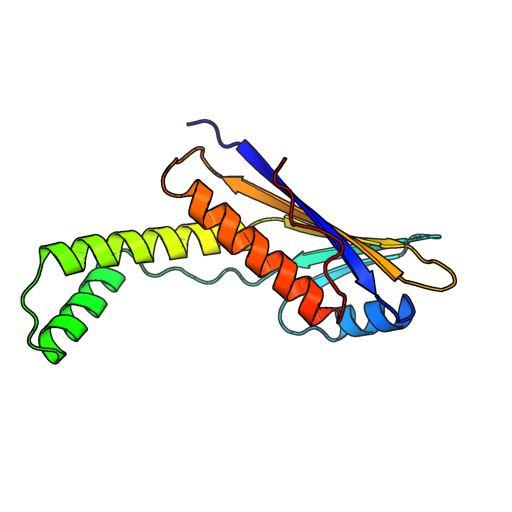849 1.052 -10.763 1.00 92.56 129 PRO A C 1
ATOM 1032 O O . PRO A 1 129 ? -4.028 0.131 -9.966 1.00 92.56 129 PRO A O 1
ATOM 1035 N N . ILE A 1 130 ? -2.647 1.608 -10.939 1.00 94.94 130 ILE A N 1
ATOM 1036 C CA . ILE A 1 130 ? -1.453 1.195 -10.199 1.00 94.94 130 ILE A CA 1
ATOM 1037 C C . ILE A 1 130 ? -1.541 1.715 -8.757 1.00 94.94 130 ILE A C 1
ATOM 1039 O O . ILE A 1 130 ? -1.322 0.953 -7.815 1.00 94.94 130 ILE A O 1
ATOM 1043 N N . CYS A 1 131 ? -1.958 2.970 -8.560 1.00 94.06 131 CYS A N 1
ATOM 1044 C CA . CYS A 1 131 ? -2.262 3.521 -7.236 1.00 94.06 131 CYS A CA 1
ATOM 1045 C C . CYS A 1 131 ? -3.310 2.683 -6.490 1.00 94.06 131 CYS A C 1
ATOM 1047 O O . CYS A 1 131 ? -3.117 2.408 -5.307 1.00 94.06 131 CYS A O 1
ATOM 1049 N N . ASP A 1 132 ? -4.375 2.234 -7.164 1.00 94.12 132 ASP A N 1
ATOM 1050 C CA . ASP A 1 132 ? -5.400 1.370 -6.560 1.00 94.12 132 ASP A CA 1
ATOM 1051 C C . ASP A 1 132 ? -4.783 0.071 -6.015 1.00 94.12 132 ASP A C 1
ATOM 1053 O O . ASP A 1 132 ? -5.091 -0.367 -4.902 1.00 94.12 132 ASP A O 1
ATOM 1057 N N . HIS A 1 133 ? -3.878 -0.536 -6.789 1.00 95.06 133 HIS A N 1
ATOM 1058 C CA . HIS A 1 133 ? -3.185 -1.760 -6.403 1.00 95.06 133 HIS A CA 1
ATOM 1059 C C . HIS A 1 133 ? -2.284 -1.547 -5.178 1.00 95.06 133 HIS A C 1
ATOM 1061 O O . HIS A 1 133 ? -2.393 -2.281 -4.192 1.00 95.06 133 HIS A O 1
ATOM 1067 N N . TYR A 1 134 ? -1.441 -0.511 -5.197 1.00 95.12 134 TYR A N 1
ATOM 1068 C CA . TYR A 1 134 ? -0.554 -0.189 -4.075 1.00 95.12 134 TYR A CA 1
ATOM 1069 C C . TYR A 1 134 ? -1.322 0.246 -2.820 1.00 95.12 134 TYR A C 1
ATOM 1071 O O . TYR A 1 134 ? -0.936 -0.127 -1.712 1.00 95.12 134 TYR A O 1
ATOM 1079 N N . ALA A 1 135 ? -2.441 0.963 -2.963 1.00 95.50 135 ALA A N 1
ATOM 1080 C CA . ALA A 1 135 ? -3.321 1.303 -1.847 1.00 95.50 135 ALA A CA 1
ATOM 1081 C C . ALA A 1 135 ? -3.871 0.043 -1.158 1.00 95.50 135 ALA A C 1
ATOM 1083 O O . ALA A 1 135 ? -3.867 -0.047 0.074 1.00 95.50 135 ALA A O 1
ATOM 1084 N N . CYS A 1 136 ? -4.284 -0.960 -1.942 1.00 95.50 136 CYS A N 1
ATOM 1085 C CA . CYS A 1 136 ? -4.714 -2.251 -1.408 1.00 95.50 136 CYS A CA 1
ATOM 1086 C C . CYS A 1 136 ? -3.578 -2.975 -0.675 1.00 95.50 136 CYS A C 1
ATOM 1088 O O . CYS A 1 136 ? -3.786 -3.431 0.450 1.00 95.50 136 CYS A O 1
ATOM 1090 N N . ILE A 1 137 ? -2.381 -3.050 -1.273 1.00 94.75 137 ILE A N 1
ATOM 1091 C CA . ILE A 1 137 ? -1.200 -3.663 -0.640 1.00 94.75 137 ILE A CA 1
ATOM 1092 C C . ILE A 1 137 ? -0.913 -3.000 0.707 1.00 94.75 137 ILE A C 1
ATOM 1094 O O . ILE A 1 137 ? -0.814 -3.690 1.718 1.00 94.75 137 ILE A O 1
ATOM 1098 N N . ARG A 1 138 ? -0.858 -1.668 0.747 1.00 93.31 138 ARG A N 1
ATOM 1099 C CA . ARG A 1 138 ? -0.547 -0.908 1.963 1.00 93.31 138 ARG A CA 1
ATOM 1100 C C . ARG A 1 138 ? -1.558 -1.159 3.084 1.00 93.31 138 ARG A C 1
ATOM 1102 O O . ARG A 1 138 ? -1.178 -1.338 4.238 1.00 93.31 138 ARG A O 1
ATOM 1109 N N . ILE A 1 139 ? -2.851 -1.239 2.766 1.00 95.19 139 ILE A N 1
ATOM 1110 C CA . ILE A 1 139 ? -3.880 -1.593 3.759 1.00 95.19 139 ILE A CA 1
ATOM 1111 C C . ILE A 1 139 ? -3.711 -3.042 4.249 1.00 95.19 139 ILE A C 1
ATOM 1113 O O . ILE A 1 139 ? -3.872 -3.309 5.443 1.00 95.19 139 ILE A O 1
ATOM 1117 N N . LEU A 1 140 ? -3.359 -3.979 3.365 1.00 94.44 140 LEU A N 1
ATOM 1118 C CA . LEU A 1 140 ? -3.082 -5.368 3.746 1.00 94.44 140 LEU A CA 1
ATOM 1119 C C . LEU A 1 140 ? -1.836 -5.490 4.633 1.00 94.44 140 LEU A C 1
ATOM 1121 O O . LEU A 1 140 ? -1.821 -6.308 5.554 1.00 94.44 140 LEU A O 1
ATOM 1125 N N . GLU A 1 141 ? -0.810 -4.672 4.407 1.00 92.00 141 GLU A N 1
ATOM 1126 C CA . GLU A 1 141 ? 0.372 -4.608 5.268 1.00 92.00 141 GLU A CA 1
ATOM 1127 C C . GLU A 1 141 ? 0.017 -4.143 6.681 1.00 92.00 141 GLU A C 1
ATOM 1129 O O . GLU A 1 141 ? 0.467 -4.759 7.648 1.00 92.00 141 GLU A O 1
ATOM 1134 N N . VAL A 1 142 ? -0.861 -3.143 6.820 1.00 91.69 142 VAL A N 1
ATOM 1135 C CA . VAL A 1 142 ? -1.397 -2.724 8.128 1.00 91.69 142 VAL A CA 1
ATOM 1136 C C . VAL A 1 142 ? -2.168 -3.859 8.793 1.00 91.69 142 VAL A C 1
ATOM 1138 O O . VAL A 1 142 ? -1.943 -4.150 9.967 1.00 91.69 142 VAL A O 1
ATOM 1141 N N . ALA A 1 143 ? -3.050 -4.536 8.052 1.00 93.88 143 ALA A N 1
ATOM 1142 C CA . ALA A 1 143 ? -3.805 -5.672 8.575 1.00 93.88 143 ALA A CA 1
ATOM 1143 C C . ALA A 1 143 ? -2.868 -6.775 9.093 1.00 93.88 143 ALA A C 1
ATOM 1145 O O . ALA A 1 143 ? -3.034 -7.270 10.210 1.00 93.88 143 ALA A O 1
ATOM 1146 N N . LYS A 1 144 ? -1.816 -7.092 8.330 1.00 92.31 144 LYS A N 1
ATOM 1147 C CA . LYS A 1 144 ? -0.778 -8.052 8.714 1.00 92.31 144 LYS A CA 1
ATOM 1148 C C . LYS A 1 144 ? 0.021 -7.590 9.935 1.00 92.31 144 LYS A C 1
ATOM 1150 O O . LYS A 1 144 ? 0.254 -8.395 10.833 1.00 92.31 144 LYS A O 1
ATOM 1155 N N . ALA A 1 145 ? 0.420 -6.319 9.990 1.00 89.12 145 ALA A N 1
ATOM 1156 C CA . ALA A 1 145 ? 1.154 -5.740 11.116 1.00 89.12 145 ALA A CA 1
ATOM 1157 C C . ALA A 1 145 ? 0.345 -5.810 12.417 1.00 89.12 145 ALA A C 1
ATOM 1159 O O . ALA A 1 145 ? 0.872 -6.167 13.474 1.00 89.12 145 ALA A O 1
ATOM 1160 N N . LEU A 1 146 ? -0.955 -5.535 12.314 1.00 91.44 146 LEU A N 1
ATOM 1161 C CA . LEU A 1 146 ? -1.889 -5.633 13.422 1.00 91.44 146 LEU A CA 1
ATOM 1162 C C . LEU A 1 146 ? -2.277 -7.075 13.747 1.00 91.44 146 LEU A C 1
ATOM 1164 O O . LEU A 1 146 ? -2.758 -7.308 14.843 1.00 91.44 146 LEU A O 1
ATOM 1168 N N . ASN A 1 147 ? -2.041 -8.051 12.865 1.00 93.00 147 ASN A N 1
ATOM 1169 C CA . ASN A 1 147 ? -2.595 -9.405 12.974 1.00 93.00 147 ASN A CA 1
ATOM 1170 C C . ASN A 1 147 ? -4.138 -9.389 13.024 1.00 93.00 147 ASN A C 1
ATOM 1172 O O . ASN A 1 147 ? -4.773 -9.983 13.900 1.00 93.00 147 ASN A O 1
ATOM 1176 N N . MET A 1 148 ? -4.733 -8.642 12.094 1.00 93.88 148 MET A N 1
ATOM 1177 C CA . MET A 1 148 ? -6.173 -8.558 11.862 1.00 93.88 148 MET A CA 1
ATOM 1178 C C . MET A 1 148 ? -6.502 -9.069 10.457 1.00 93.88 148 MET A C 1
ATOM 1180 O O . MET A 1 148 ? -5.701 -8.947 9.532 1.00 93.88 148 MET A O 1
ATOM 1184 N N . ALA A 1 149 ? -7.697 -9.627 10.292 1.00 94.38 149 ALA A N 1
ATOM 1185 C CA . ALA A 1 149 ? -8.215 -10.040 8.994 1.00 94.38 149 ALA A CA 1
ATOM 1186 C C . ALA A 1 149 ? -8.960 -8.883 8.321 1.00 94.38 149 ALA A C 1
ATOM 1188 O O . ALA A 1 149 ? -9.633 -8.100 8.993 1.00 94.38 149 ALA A O 1
ATOM 1189 N N . LEU A 1 150 ? -8.875 -8.799 6.993 1.00 95.06 150 LEU A N 1
ATOM 1190 C CA . LEU A 1 150 ? -9.722 -7.901 6.213 1.00 95.06 150 LEU A CA 1
ATOM 1191 C C . LEU A 1 150 ? -11.176 -8.392 6.282 1.00 95.06 150 LEU A C 1
ATOM 1193 O O . LEU A 1 150 ? -11.463 -9.554 6.002 1.00 95.06 150 LEU A O 1
ATOM 1197 N N . ASP A 1 151 ? -12.086 -7.503 6.660 1.00 92.38 151 ASP A N 1
ATOM 1198 C CA . ASP A 1 151 ? -13.524 -7.754 6.713 1.00 92.38 151 ASP A CA 1
ATOM 1199 C C . ASP A 1 151 ? -14.188 -7.174 5.460 1.00 92.38 151 ASP A C 1
ATOM 1201 O O . ASP A 1 151 ? -14.684 -6.045 5.458 1.00 92.38 151 ASP A O 1
ATOM 1205 N N . GLY A 1 152 ? -14.123 -7.931 4.362 1.00 89.06 152 GLY A N 1
ATOM 1206 C CA . GLY A 1 152 ? -14.591 -7.509 3.040 1.00 89.06 152 GLY A CA 1
ATOM 1207 C C . GLY A 1 152 ? -13.448 -7.106 2.106 1.00 89.06 152 GLY A C 1
ATOM 1208 O O . GLY A 1 152 ? -12.404 -7.749 2.098 1.00 89.06 152 GLY A O 1
ATOM 1209 N N . ASN A 1 153 ? -13.663 -6.058 1.306 1.00 87.38 153 ASN A N 1
ATOM 1210 C CA . ASN A 1 153 ? -12.697 -5.544 0.328 1.00 87.38 153 ASN A CA 1
ATOM 1211 C C . ASN A 1 153 ? -12.262 -4.115 0.676 1.00 87.38 153 ASN A C 1
ATOM 1213 O O . ASN A 1 153 ? -12.970 -3.388 1.373 1.00 87.38 153 ASN A O 1
ATOM 1217 N N . VAL A 1 154 ? -11.121 -3.695 0.129 1.00 91.38 154 VAL A N 1
ATOM 1218 C CA . VAL A 1 154 ? -10.729 -2.282 0.099 1.00 91.38 154 VAL A CA 1
ATOM 1219 C C . VAL A 1 154 ? -11.618 -1.557 -0.912 1.00 91.38 154 VAL A C 1
ATOM 1221 O O . VAL A 1 154 ? -11.646 -1.920 -2.087 1.00 91.38 154 VAL A O 1
ATOM 1224 N N . ALA A 1 155 ? -12.360 -0.550 -0.458 1.00 88.31 155 ALA A N 1
ATOM 1225 C CA . ALA A 1 155 ? -13.255 0.238 -1.297 1.00 88.31 155 ALA A CA 1
ATOM 1226 C C . ALA A 1 155 ? -12.641 1.606 -1.600 1.00 88.31 155 ALA A C 1
ATOM 1228 O O . ALA A 1 155 ? -12.274 2.336 -0.678 1.00 88.31 155 ALA A O 1
ATOM 1229 N N . ARG A 1 156 ? -12.568 1.955 -2.886 1.00 89.06 156 ARG A N 1
ATOM 1230 C CA . ARG A 1 156 ? -12.226 3.298 -3.367 1.00 89.06 156 ARG A CA 1
ATOM 1231 C C . ARG A 1 156 ? -13.498 4.149 -3.454 1.00 89.06 156 ARG A C 1
ATOM 1233 O O . ARG A 1 156 ? -14.494 3.655 -3.985 1.00 89.06 156 ARG A O 1
ATOM 1240 N N . LEU A 1 157 ? -13.472 5.377 -2.930 1.00 82.81 157 LEU A N 1
ATOM 1241 C CA . LEU A 1 157 ? -14.631 6.287 -2.867 1.00 82.81 157 LEU A CA 1
ATOM 1242 C C . LEU A 1 157 ? -14.483 7.537 -3.729 1.00 82.81 157 LEU A C 1
ATOM 1244 O O . LEU A 1 157 ? -13.391 8.140 -3.692 1.00 82.81 157 LEU A O 1
#

Radius of gyration: 19.16 Å; chains: 1; bounding box: 41×31×54 Å

Secondary structure (DSSP, 8-state):
---EEEEEEEEEEESS-HHHHHHHHHT--SSEEEEEE-SSEEEEEEEPPPPPPPPHHHHHHHHHHHHHHTT---HHHHHHHHHHHHHHHHHHHHHHHSEEEEEEEP-SS-EEEEEEEEEEE---TTTHHHHHHHHHHHHHHHHHHHT-EE-S--EE-

Foldseek 3Di:
DDWDKKKKKFKWKFQDFPVLLVVLLVPDPQFDKDWDDDPFKIKIKTQGDQDDDDDLVVQLVVLVVVCVVVVHDDSPVSNVVSVLVSLLSVLLNQQNPWIWMWMWGGDDGMIMIMIMTIGTDDPDVSNVVSNVVNNQVVVVVVCVSSVIHTPDGIDMD

Sequence (157 aa):
MVAKYQEYKASLKGVNSVEYYINKLQTYSGSKIIMENEEDCIRFQFIDPIKKIPDLSEIESDITKRSKDLKWNAPDLVKETAMDINLAYQAEQKVNEGILSGLMRKCEENTTAKITLTIMCEEDPLLMPICDHYACIRILEVAKALNMALDGNVARL

pLDDT: mean 90.15, std 6.81, range [55.38, 97.5]

=== Feature glossary ===
Legend for the data blocks above and below:

— What the protein is —

Sequence gives the chain of amino acids in standard one-letter code (A=alanine, C=cysteine, …, Y=tyrosine), read N→C. It is the only feature that is directly encoded by the gene; all structural features are derived from the folded form of this sequence.

The annotation block draws on four external resources. InterPro: which protein families and domains the sequence belongs to. GO: standardized terms for what the protein does, what process it participates in, and where in the cell it acts. CATH: which structural fold it has in the CATH hierarchy. Organism: the species of origin.

— Where its atoms are —

Atomic coordinates in PDBx/mmCIF format — the same representation the Protein Data Bank distributes. Each line of the _atom_site loop places one backbone atom in Cartesian space (units: ångströms, origin: arbitrary).

Six rendered views show the 3D structure from the faces of a cube — i.e. along ±x, ±y, ±z. Rendering representation is drawn randomly per protein from cartoon (secondary-structure ribbons), sticks (backbone bonds), or molecular surface; coloring is either N→C rainbow (blue at the N-terminus through red at the C-terminus) or one color per chain.

— Local backbone conformation —

DSSP 8-state secondary structure assigns each residue one of H (α-helix), G (3₁₀-helix), I (π-helix), E (extended β-strand), B (isolated β-bridge), T (hydrogen-bonded turn), S (bend), or '-' (coil). The assignment is computed from backbone hydrogen-bond geometry via the Kabsch–Sander algorithm.

P-SEA three-state annotation labels each residue as helix, strand, or coil based purely on the geometry of the Cα trace. It serves as a fallback when the full backbone (and thus DSSP) is unavailable.

φ (phi) and ψ (psi) are the two rotatable backbone dihedrals per residue: φ is the C(i-1)–N–Cα–C torsion, ψ is the N–Cα–C–N(i+1) torsion, both in degrees on (−180°, 180°]. α-helical residues cluster near (−60°, −45°); β-strand residues near (−120°, +130°). A Ramachandran plot is simply a scatter of (φ, ψ) for every residue.

— Global shape and packing —

Radius of gyration (Rg) is the root-mean-square distance of Cα atoms from their centroid — a single number for overall size and compactness. A globular domain of N residues has Rg ≈ 2.2·N^0.38 Å; an extended or disordered chain has a much larger Rg. The Cα contact count is the number of residue pairs whose Cα atoms are within 8 Å and are more than four positions apart in sequence — a standard proxy for tertiary packing density. The bounding box is the smallest axis-aligned box enclosing all Cα atoms.

Accessible surface area quantifies burial. A residue with SASA near zero is packed into the hydrophobic core; one with SASA >100 Å² sits on the surface. Computed here via the Shrake–Rupley numerical algorithm with a 1.4 Å probe.

The contact map is a binary N×N matrix image: pixel (i, j) is dark where Cα_i and Cα_j are within 8 Å and |i−j|>4. Because the |i−j|>4 filter removes local helical contacts, off-diagonal stripes parallel to the main diagonal indicate parallel β-sheets; stripes perpendicular to it indicate antiparallel β-sheets. The Ramachandran plot scatters every residue's (φ, ψ) pair against the sterically allowed regions. The PAE heatmap renders the predicted-aligned-error matrix.

— Structural neighborhood —

A 3Di character summarizes, for each residue, the relative orientation of the Cα frame of its nearest spatial neighbor. Because it encodes fold topology rather than chemistry, 3Di alignments detect remote structural similarity that sequence alignment misses.

Structural nearest neighbors (via Foldseek easy-search vs the PDB). Reported per hit: target PDB id, E-value, and alignment TM-score. A TM-score above ~0.5 is the conventional threshold for 'same fold'.

— Confidence and disorder —

For AlphaFold models, the B-factor field carries pLDDT — the model's own estimate of local accuracy on a 0–100 scale. Regions with pLDDT<50 should be treated as essentially unmodeled; they often correspond to intrinsically disordered segments.

B-factor (Debye–Waller factor) reflects atomic displacement in the crystal lattice. It is an experimental observable (units Å²), not a prediction; low values mean the atom is pinned down, high values mean it moves or is heterogeneous across the crystal.

Predicted Aligned Error (PAE) is an AlphaFold confidence matrix: entry (i, j) is the expected error in the position of residue j, in ångströms, when the prediction is superimposed on the true structure at residue i. Low PAE within a block of residues means that block is internally rigid and well-predicted; high PAE between two blocks means their relative placement is uncertain even if each block individually is confident.